Protein AF-F5LBY5-F1 (afdb_monomer_lite)

Structure (mmCIF, N/CA/C/O backbone):
data_AF-F5LBY5-F1
#
_entry.id   AF-F5LBY5-F1
#
loop_
_atom_site.group_PDB
_atom_site.id
_atom_site.type_symbol
_atom_site.label_atom_id
_atom_site.label_alt_id
_atom_site.label_comp_id
_atom_site.label_asym_id
_atom_site.label_entity_id
_atom_site.label_seq_id
_atom_site.pdbx_PDB_ins_code
_atom_site.Cartn_x
_atom_site.Cartn_y
_atom_site.Cartn_z
_atom_site.occupancy
_atom_site.B_iso_or_equiv
_atom_site.auth_seq_id
_atom_site.auth_comp_id
_atom_site.auth_asym_id
_atom_site.auth_atom_id
_atom_site.pdbx_PDB_model_num
ATOM 1 N N . MET A 1 1 ? -21.570 -3.420 7.872 1.00 81.38 1 MET A N 1
ATOM 2 C CA . MET A 1 1 ? -20.481 -4.122 8.582 1.00 81.38 1 MET A CA 1
ATOM 3 C C . MET A 1 1 ? -21.133 -4.968 9.657 1.00 81.38 1 MET A C 1
ATOM 5 O O . MET A 1 1 ? -21.895 -4.422 10.450 1.00 81.38 1 MET A O 1
ATOM 9 N N . ASN A 1 2 ? -20.900 -6.277 9.633 1.00 91.44 2 ASN A N 1
ATOM 10 C CA . ASN A 1 2 ? -21.515 -7.216 10.583 1.00 91.44 2 ASN A CA 1
ATOM 11 C C . ASN A 1 2 ? -20.701 -7.267 11.885 1.00 91.44 2 ASN A C 1
ATOM 13 O O . ASN A 1 2 ? -19.543 -6.847 11.888 1.00 91.44 2 ASN A O 1
ATOM 17 N N . GLU A 1 3 ? -21.255 -7.823 12.966 1.00 89.44 3 GLU A N 1
ATOM 18 C CA . GLU A 1 3 ? -20.567 -7.903 14.268 1.00 89.44 3 GLU A CA 1
ATOM 19 C C . GLU A 1 3 ? -19.181 -8.571 14.161 1.00 89.44 3 GLU A C 1
ATOM 21 O O . GLU A 1 3 ? -18.182 -8.034 14.640 1.00 89.44 3 GLU A O 1
ATOM 26 N N . GLN A 1 4 ? -19.081 -9.695 13.441 1.00 90.75 4 GLN A N 1
ATOM 27 C CA . GLN A 1 4 ? -17.806 -10.390 13.219 1.00 90.75 4 GLN A CA 1
ATOM 28 C C . GLN A 1 4 ? -16.773 -9.520 12.486 1.00 90.75 4 GLN A C 1
ATOM 30 O O . GLN A 1 4 ? -15.585 -9.547 12.807 1.00 90.75 4 GLN A O 1
ATOM 35 N N . GLN A 1 5 ? -17.213 -8.735 11.498 1.00 88.94 5 GLN A N 1
ATOM 36 C CA . GLN A 1 5 ? -16.331 -7.825 10.765 1.00 88.94 5 GLN A CA 1
ATOM 37 C C . GLN A 1 5 ? -15.870 -6.682 11.670 1.00 88.94 5 GLN A C 1
ATOM 39 O O . GLN A 1 5 ? -14.692 -6.332 11.647 1.00 88.94 5 GLN A O 1
ATOM 44 N N . ALA A 1 6 ? -16.772 -6.137 12.491 1.00 88.62 6 ALA A N 1
ATOM 45 C CA . ALA A 1 6 ? -16.456 -5.087 13.449 1.00 88.62 6 ALA A CA 1
ATOM 46 C C . ALA A 1 6 ? -15.430 -5.570 14.488 1.00 88.62 6 ALA A C 1
ATOM 48 O O . ALA A 1 6 ? -14.433 -4.889 14.715 1.00 88.62 6 ALA A O 1
ATOM 49 N N . ARG A 1 7 ? -15.582 -6.787 15.030 1.00 89.19 7 ARG A N 1
ATOM 50 C CA . ARG A 1 7 ? -14.585 -7.398 15.931 1.00 89.19 7 ARG A CA 1
ATOM 51 C C . ARG A 1 7 ? -13.217 -7.578 15.269 1.00 89.19 7 ARG A C 1
ATOM 53 O O . ARG A 1 7 ? -12.199 -7.262 15.870 1.00 89.19 7 ARG A O 1
ATOM 60 N N . LYS A 1 8 ? -13.164 -8.050 14.020 1.00 90.31 8 LYS A N 1
ATOM 61 C CA . LYS A 1 8 ? -11.887 -8.161 13.287 1.00 90.31 8 LYS A CA 1
ATOM 62 C C . LYS A 1 8 ? -11.240 -6.790 13.077 1.00 90.31 8 LYS A C 1
ATOM 64 O O . LYS A 1 8 ? -10.030 -6.643 13.243 1.00 90.31 8 LYS A O 1
ATOM 69 N N . TRP A 1 9 ? -12.045 -5.782 12.741 1.00 89.75 9 TRP A N 1
ATOM 70 C CA . TRP A 1 9 ? -11.551 -4.425 12.535 1.00 89.75 9 TRP A CA 1
ATOM 71 C C . TRP A 1 9 ? -11.053 -3.776 13.826 1.00 89.75 9 TRP A C 1
ATOM 73 O O . TRP A 1 9 ? -10.027 -3.105 13.786 1.00 89.75 9 TRP A O 1
ATOM 83 N N . SER A 1 10 ? -11.698 -4.017 14.972 1.00 88.06 10 SER A N 1
ATOM 84 C CA . SER A 1 10 ? -11.263 -3.454 16.259 1.00 88.06 10 SER A CA 1
ATOM 85 C C . SER A 1 10 ? -9.833 -3.872 16.622 1.00 88.06 10 SER A C 1
ATOM 87 O O . SER A 1 10 ? -9.055 -3.053 17.109 1.00 88.06 10 SER A O 1
ATOM 89 N N . VAL A 1 11 ? -9.448 -5.112 16.297 1.00 87.62 11 VAL A N 1
ATOM 90 C CA . VAL A 1 11 ? -8.076 -5.613 16.462 1.00 87.62 11 VAL A CA 1
ATOM 91 C C . VAL A 1 11 ? -7.126 -4.980 15.442 1.00 87.62 11 VAL A C 1
ATOM 93 O O . VAL A 1 11 ? -6.043 -4.530 15.813 1.00 87.62 11 VAL A O 1
ATOM 96 N N . MET A 1 12 ? -7.519 -4.895 14.165 1.00 85.19 12 MET A N 1
ATOM 97 C CA . MET A 1 12 ? -6.677 -4.291 13.119 1.00 85.19 12 MET A CA 1
ATOM 98 C C . MET A 1 12 ? -6.394 -2.809 13.372 1.00 85.19 12 MET A C 1
ATOM 100 O O . MET A 1 12 ? -5.270 -2.353 13.165 1.00 85.19 12 MET A O 1
ATOM 104 N N . ARG A 1 13 ? -7.387 -2.063 13.862 1.00 84.62 13 ARG A N 1
ATOM 105 C CA . ARG A 1 13 ? -7.309 -0.619 14.107 1.00 84.62 13 ARG A CA 1
ATOM 106 C C . ARG A 1 13 ? -6.243 -0.245 15.143 1.00 84.62 13 ARG A C 1
ATOM 108 O O . ARG A 1 13 ? -5.686 0.846 15.066 1.00 84.62 13 ARG A O 1
ATOM 115 N N . ARG A 1 14 ? -5.890 -1.168 16.051 1.00 84.56 14 ARG A N 1
ATOM 116 C CA . ARG A 1 14 ? -4.807 -0.987 17.038 1.00 84.56 14 ARG A CA 1
ATOM 117 C C . ARG A 1 14 ? -3.422 -0.832 16.404 1.00 84.56 14 ARG A C 1
ATOM 119 O O . ARG A 1 14 ? -2.560 -0.211 17.008 1.00 84.56 14 ARG A O 1
ATOM 126 N N . LYS A 1 15 ? -3.201 -1.358 15.192 1.00 81.12 15 LYS A N 1
ATOM 127 C CA . LYS A 1 15 ? -1.916 -1.228 14.473 1.00 81.12 15 LYS A CA 1
ATOM 128 C C . LYS A 1 15 ? -1.677 0.180 13.912 1.00 81.12 15 LYS A C 1
ATOM 130 O O . LYS A 1 15 ? -0.567 0.488 13.490 1.00 81.12 15 LYS A O 1
ATOM 135 N N . GLY A 1 16 ? -2.709 1.021 13.902 1.00 83.81 16 GLY A N 1
ATOM 136 C CA . GLY A 1 16 ? -2.661 2.363 13.339 1.00 83.81 16 GLY A CA 1
ATOM 137 C C . GLY A 1 16 ? -2.790 2.393 11.808 1.00 83.81 16 GLY A C 1
ATOM 138 O O . GLY A 1 16 ? -2.554 1.389 11.126 1.00 83.81 16 GLY A O 1
ATOM 139 N N . PRO A 1 17 ? -3.179 3.554 11.253 1.00 86.50 17 PRO A N 1
ATOM 140 C CA . PRO A 1 17 ? -3.428 3.715 9.823 1.00 86.50 17 PRO A CA 1
ATOM 141 C C . PRO A 1 17 ? -2.165 3.487 8.990 1.00 86.50 17 PRO A C 1
ATOM 143 O O . PRO A 1 17 ? -2.199 2.715 8.039 1.00 86.50 17 PRO A O 1
ATOM 146 N N . GLY A 1 18 ? -1.034 4.086 9.377 1.00 86.62 18 GLY A N 1
ATOM 147 C CA . GLY A 1 18 ? 0.212 4.011 8.606 1.00 86.62 18 GLY A CA 1
ATOM 148 C C . GLY A 1 18 ? 0.700 2.577 8.387 1.00 86.62 18 GLY A C 1
ATOM 149 O O . GLY A 1 18 ? 0.925 2.175 7.249 1.00 86.62 18 GLY A O 1
ATOM 150 N N . MET A 1 19 ? 0.780 1.771 9.453 1.00 87.62 19 MET A N 1
ATOM 151 C CA . MET A 1 19 ? 1.259 0.386 9.349 1.00 87.62 19 MET A CA 1
ATOM 152 C C . MET A 1 19 ? 0.302 -0.497 8.537 1.00 87.62 19 MET A C 1
ATOM 154 O O . MET A 1 19 ? 0.741 -1.331 7.744 1.00 87.62 19 MET A O 1
ATOM 158 N N . TYR A 1 20 ? -1.012 -0.304 8.704 1.00 89.88 20 TYR A N 1
ATOM 159 C CA . TYR A 1 20 ? -2.016 -1.020 7.918 1.00 89.88 20 TYR A CA 1
ATOM 160 C C . TYR A 1 20 ? -1.882 -0.707 6.426 1.00 89.88 20 TYR A C 1
ATOM 162 O O . TYR A 1 20 ? -1.827 -1.629 5.611 1.00 89.88 20 TYR A O 1
ATOM 170 N N . VAL A 1 21 ? -1.805 0.580 6.081 1.00 92.69 21 VAL A N 1
ATOM 171 C CA . VAL A 1 21 ? -1.685 1.050 4.699 1.00 92.69 21 VAL A CA 1
ATOM 172 C C . VAL A 1 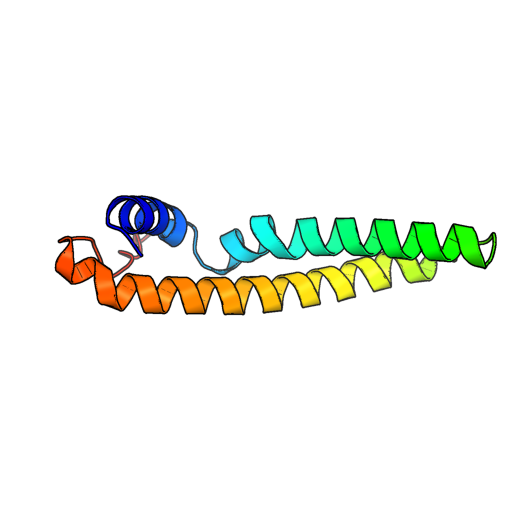21 ? -0.389 0.560 4.068 1.00 92.69 21 VAL A C 1
ATOM 174 O O . VAL A 1 21 ? -0.416 0.055 2.948 1.00 92.69 21 VAL A O 1
ATOM 177 N N . MET A 1 22 ? 0.729 0.659 4.786 1.00 90.94 22 MET A N 1
ATOM 178 C CA . MET A 1 22 ? 2.032 0.272 4.258 1.00 90.94 22 MET A CA 1
ATOM 179 C C . MET A 1 22 ? 2.079 -1.217 3.896 1.00 90.94 22 MET A C 1
ATOM 181 O O . MET A 1 22 ? 2.457 -1.563 2.779 1.00 90.94 22 MET A O 1
ATOM 185 N N . LEU A 1 23 ? 1.634 -2.087 4.810 1.00 90.06 23 LEU A N 1
ATOM 186 C CA . LEU A 1 23 ? 1.697 -3.540 4.631 1.00 90.06 23 LE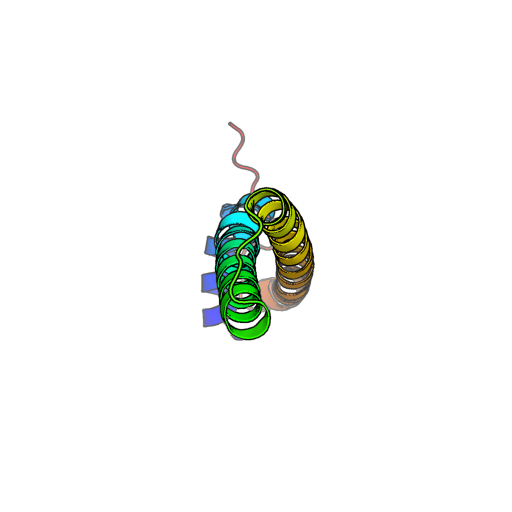U A CA 1
ATOM 187 C C . LEU A 1 23 ? 0.647 -4.091 3.660 1.00 90.06 23 LEU A C 1
ATOM 189 O O . LEU A 1 23 ? 0.939 -5.020 2.918 1.00 90.06 23 LEU A O 1
ATOM 193 N N . ASN A 1 24 ? -0.579 -3.559 3.680 1.00 89.56 24 ASN A N 1
ATOM 194 C CA . ASN A 1 24 ? -1.687 -4.136 2.906 1.00 89.56 24 ASN A CA 1
ATOM 195 C C . ASN A 1 24 ? -1.889 -3.461 1.546 1.00 89.56 24 ASN A C 1
ATOM 197 O O . ASN A 1 24 ? -2.589 -4.019 0.706 1.00 89.56 24 ASN A O 1
ATOM 201 N N . PHE A 1 25 ? -1.321 -2.269 1.332 1.00 92.69 25 PHE A N 1
ATOM 202 C CA . PHE A 1 25 ? -1.529 -1.504 0.104 1.00 92.69 25 PHE A CA 1
ATOM 203 C C . PHE A 1 25 ? -0.223 -0.990 -0.484 1.00 92.69 25 PHE A C 1
ATOM 205 O O . PHE A 1 25 ? 0.135 -1.436 -1.562 1.00 92.69 25 PHE A O 1
ATOM 212 N N . ALA A 1 26 ? 0.507 -0.101 0.194 1.00 91.81 26 ALA A N 1
ATOM 213 C CA . ALA A 1 26 ? 1.641 0.596 -0.420 1.00 91.81 26 ALA A CA 1
ATOM 214 C C . ALA A 1 26 ? 2.695 -0.371 -0.987 1.00 91.81 26 ALA A C 1
ATOM 216 O O . ALA A 1 26 ? 3.004 -0.302 -2.173 1.00 91.81 26 ALA A O 1
ATOM 217 N N . LEU A 1 27 ? 3.177 -1.317 -0.174 1.00 92.88 27 LEU A N 1
ATOM 218 C CA . LEU A 1 27 ? 4.162 -2.312 -0.605 1.00 92.88 27 LEU A CA 1
ATOM 219 C C . LEU A 1 27 ? 3.626 -3.284 -1.669 1.00 92.88 27 LEU A C 1
ATOM 221 O O . LEU A 1 27 ? 4.248 -3.381 -2.726 1.00 92.88 27 LEU A O 1
ATOM 225 N N . PRO A 1 28 ? 2.500 -3.997 -1.459 1.00 93.56 28 PRO A N 1
ATOM 226 C CA . PRO A 1 28 ? 2.019 -4.952 -2.453 1.00 93.56 28 PRO A CA 1
ATOM 227 C C . PRO A 1 28 ? 1.592 -4.275 -3.759 1.00 93.56 28 PRO A C 1
ATOM 229 O O . PRO A 1 28 ? 1.923 -4.777 -4.826 1.00 93.56 28 PRO A O 1
ATOM 232 N N . VAL A 1 29 ? 0.916 -3.121 -3.708 1.00 93.44 29 VAL A N 1
ATOM 233 C CA . VAL A 1 29 ? 0.523 -2.372 -4.916 1.00 93.44 29 VAL A CA 1
ATOM 234 C C . VAL A 1 29 ? 1.755 -1.841 -5.639 1.00 93.44 29 VAL A C 1
ATOM 236 O O . VAL A 1 29 ? 1.853 -2.002 -6.853 1.00 93.44 29 VAL A O 1
ATOM 239 N N . GLY A 1 30 ? 2.710 -1.263 -4.904 1.00 93.38 30 GLY A N 1
ATOM 240 C CA . GLY A 1 30 ? 3.961 -0.768 -5.466 1.00 93.38 30 GLY A CA 1
ATOM 241 C C . GLY A 1 30 ? 4.739 -1.860 -6.192 1.00 93.38 30 GLY A C 1
ATOM 242 O O . GLY A 1 30 ? 5.090 -1.693 -7.359 1.00 93.38 30 GLY A O 1
ATOM 243 N N . LEU A 1 31 ? 4.950 -3.004 -5.538 1.00 95.00 31 LEU A N 1
ATOM 244 C CA . LEU A 1 31 ? 5.680 -4.134 -6.113 1.00 95.00 31 LEU A CA 1
ATOM 245 C C . LEU A 1 31 ? 4.949 -4.751 -7.308 1.00 95.00 31 LEU A C 1
ATOM 247 O O . LEU A 1 31 ? 5.563 -4.948 -8.354 1.00 95.00 31 LEU A O 1
ATOM 251 N N . VAL A 1 32 ? 3.645 -5.018 -7.183 1.00 95.81 32 VAL A N 1
ATOM 252 C CA . VAL A 1 32 ? 2.857 -5.651 -8.251 1.00 95.81 32 VAL A CA 1
ATOM 253 C C . VAL A 1 32 ? 2.769 -4.747 -9.479 1.00 95.81 32 VAL A C 1
ATOM 255 O O . VAL A 1 32 ? 3.028 -5.213 -10.584 1.00 95.81 32 VAL A O 1
ATOM 258 N N . LEU A 1 33 ? 2.465 -3.454 -9.316 1.00 95.00 33 LEU A N 1
ATOM 259 C CA . LEU A 1 33 ? 2.403 -2.530 -10.453 1.00 95.00 33 LEU A CA 1
ATOM 260 C C . LEU A 1 33 ? 3.774 -2.313 -11.089 1.00 95.00 33 LEU A C 1
ATOM 262 O O . LEU A 1 33 ? 3.863 -2.273 -12.312 1.00 95.00 33 LEU A O 1
ATOM 266 N N . THR A 1 34 ? 4.843 -2.220 -10.293 1.00 95.56 34 THR A N 1
ATOM 267 C CA . THR A 1 34 ? 6.201 -2.103 -10.846 1.00 95.56 34 THR A CA 1
ATOM 268 C C . THR A 1 34 ? 6.538 -3.328 -11.681 1.00 95.56 34 THR A C 1
ATOM 270 O O . THR A 1 34 ? 6.935 -3.177 -12.830 1.00 95.56 34 THR A O 1
ATOM 273 N N . ALA A 1 35 ? 6.309 -4.531 -11.148 1.00 94.75 35 ALA A N 1
ATOM 274 C CA . ALA A 1 35 ? 6.569 -5.774 -11.863 1.00 94.75 35 ALA A CA 1
ATOM 275 C C . ALA A 1 35 ? 5.746 -5.878 -13.156 1.00 94.75 35 ALA A C 1
ATOM 277 O O . ALA A 1 35 ? 6.304 -6.184 -14.206 1.00 94.75 35 ALA A O 1
ATOM 278 N N . LEU A 1 36 ? 4.446 -5.568 -13.104 1.00 96.06 36 LEU A N 1
ATOM 279 C CA . LEU A 1 36 ? 3.571 -5.605 -14.278 1.00 96.06 36 LEU A CA 1
ATOM 280 C C . LEU A 1 36 ? 4.001 -4.601 -15.348 1.00 96.06 36 LEU A C 1
ATOM 282 O O . LEU A 1 36 ? 4.107 -4.961 -16.515 1.00 96.06 36 LEU A O 1
ATOM 286 N N . VAL A 1 37 ? 4.273 -3.352 -14.967 1.00 94.31 37 VAL A N 1
ATOM 287 C CA . VAL A 1 37 ? 4.655 -2.305 -15.924 1.00 94.31 37 VAL A CA 1
ATOM 288 C C . VAL A 1 37 ? 6.047 -2.564 -16.494 1.00 94.31 37 VAL A C 1
ATOM 290 O O . VAL A 1 37 ? 6.250 -2.364 -17.684 1.00 94.31 37 VAL A O 1
ATOM 293 N N . SER A 1 38 ? 6.994 -3.050 -15.691 1.00 92.88 38 SER A N 1
ATOM 294 C CA . SER A 1 38 ? 8.316 -3.455 -16.178 1.00 92.88 38 SER A CA 1
ATOM 295 C C . SER A 1 38 ? 8.254 -4.669 -17.108 1.00 92.88 38 SER A C 1
ATOM 297 O O . SER A 1 38 ? 8.970 -4.700 -18.104 1.00 92.88 38 SER A O 1
ATOM 299 N N . LEU A 1 39 ? 7.382 -5.645 -16.834 1.00 94.19 39 LEU A N 1
ATOM 300 C CA . LEU A 1 39 ? 7.169 -6.788 -17.725 1.00 94.19 39 LEU A CA 1
ATOM 301 C C . LEU A 1 39 ? 6.533 -6.356 -19.053 1.00 94.19 39 LEU A C 1
ATOM 303 O O . LEU A 1 39 ? 6.938 -6.830 -20.113 1.00 94.19 39 LEU A O 1
ATOM 307 N N . LEU A 1 40 ? 5.557 -5.445 -18.998 1.00 94.50 40 LEU A N 1
ATOM 308 C CA . LEU A 1 40 ? 4.932 -4.862 -20.185 1.00 94.50 40 LEU A CA 1
ATOM 309 C C . LEU A 1 40 ? 5.928 -4.040 -21.001 1.00 94.50 40 LEU A C 1
ATOM 311 O O . LEU A 1 40 ? 5.973 -4.198 -22.213 1.00 94.50 40 LEU A O 1
ATOM 315 N N . GLU A 1 41 ? 6.742 -3.206 -20.352 1.00 92.75 41 GLU A N 1
ATOM 316 C CA . GLU A 1 41 ? 7.813 -2.456 -21.010 1.00 92.75 41 GLU A CA 1
ATOM 317 C C . GLU A 1 41 ? 8.753 -3.410 -21.741 1.00 92.75 41 GLU A C 1
ATOM 319 O O . GLU A 1 41 ? 8.877 -3.313 -22.956 1.00 92.75 41 GLU A O 1
ATOM 324 N N . TYR A 1 42 ? 9.298 -4.410 -21.044 1.00 93.00 42 TYR A N 1
ATOM 325 C CA . TYR A 1 42 ? 10.183 -5.395 -21.660 1.00 9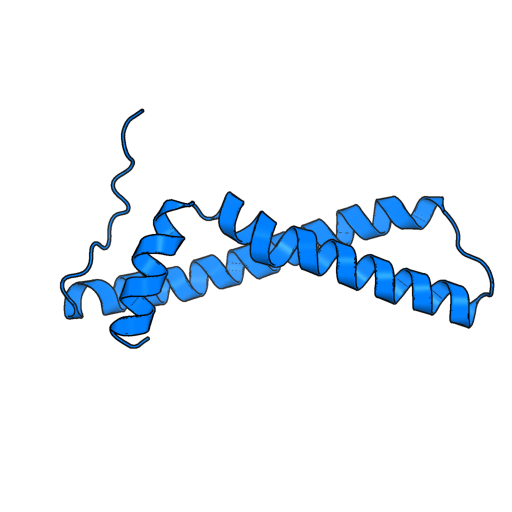3.00 42 TYR A CA 1
ATOM 326 C C . TYR A 1 42 ? 9.532 -6.127 -22.841 1.00 93.00 42 TYR A C 1
ATOM 328 O O . TYR A 1 42 ? 10.174 -6.341 -23.865 1.00 93.00 42 TYR A O 1
ATOM 336 N N . SER A 1 43 ? 8.246 -6.467 -22.733 1.00 94.12 43 SER A N 1
ATOM 337 C CA . SER A 1 43 ? 7.516 -7.153 -23.807 1.00 94.12 43 SER A CA 1
ATOM 338 C C . SER A 1 43 ? 7.266 -6.264 -25.031 1.00 94.12 43 SER A C 1
ATOM 340 O O . SER A 1 43 ? 7.131 -6.784 -26.135 1.00 94.12 43 SER A O 1
ATOM 342 N N . LEU A 1 44 ? 7.170 -4.942 -24.850 1.00 92.94 44 LEU A N 1
ATOM 343 C CA . LEU A 1 44 ? 6.847 -3.987 -25.914 1.00 92.94 44 LEU A CA 1
ATOM 344 C C . LEU A 1 44 ? 8.090 -3.394 -26.582 1.00 92.94 44 LEU A C 1
ATOM 346 O O . LEU A 1 44 ? 8.096 -3.212 -27.796 1.00 92.94 44 LEU A O 1
ATOM 350 N N . THR A 1 45 ? 9.121 -3.063 -25.806 1.00 90.44 45 THR A N 1
ATOM 351 C CA . THR A 1 45 ? 10.336 -2.396 -26.301 1.00 90.44 45 THR A CA 1
ATOM 352 C C . THR A 1 45 ? 11.521 -3.346 -26.440 1.00 90.44 45 THR A C 1
ATOM 354 O O . THR A 1 45 ? 12.492 -2.993 -27.099 1.00 90.44 45 THR A O 1
ATOM 357 N N . GLY A 1 46 ? 11.478 -4.530 -25.818 1.00 89.25 46 GLY A N 1
ATOM 358 C CA . GLY A 1 46 ? 12.616 -5.453 -25.738 1.00 89.25 46 GLY A CA 1
ATOM 359 C C . GLY A 1 46 ? 13.734 -4.992 -24.794 1.00 89.25 46 GLY A C 1
ATOM 360 O O . GLY A 1 46 ? 14.688 -5.732 -24.563 1.00 89.25 46 GLY A O 1
ATOM 361 N N . GLU A 1 47 ? 13.613 -3.797 -24.211 1.00 87.81 47 GLU A N 1
ATOM 362 C CA . GLU A 1 47 ? 14.616 -3.181 -23.346 1.00 87.81 47 GLU A CA 1
ATOM 363 C C . GLU A 1 47 ? 13.988 -2.700 -22.043 1.00 87.81 47 GLU A C 1
ATOM 365 O O . GLU A 1 47 ? 12.910 -2.106 -22.027 1.00 87.81 47 GLU A O 1
ATOM 370 N N . LEU A 1 48 ? 14.695 -2.921 -20.937 1.00 86.00 48 LEU A N 1
ATOM 371 C CA . LEU A 1 48 ? 14.261 -2.493 -19.615 1.00 86.00 48 LEU A CA 1
ATOM 372 C C . LEU A 1 48 ? 15.191 -1.386 -19.123 1.00 86.00 48 LEU A C 1
ATOM 374 O O . LEU A 1 48 ? 16.338 -1.630 -18.744 1.00 86.00 48 LEU A O 1
ATOM 378 N N . ILE A 1 49 ? 14.696 -0.149 -19.126 1.00 86.88 49 ILE A N 1
ATOM 379 C CA . ILE A 1 49 ? 15.490 1.002 -18.701 1.00 86.88 49 ILE A CA 1
ATOM 380 C C . ILE A 1 49 ? 15.545 1.017 -17.169 1.00 86.88 49 ILE A C 1
ATOM 382 O O . ILE A 1 49 ? 14.622 1.474 -16.490 1.00 86.88 49 ILE A O 1
ATOM 386 N N . GLY A 1 50 ? 16.663 0.545 -16.615 1.00 86.81 50 GLY A N 1
ATOM 387 C CA . GLY A 1 50 ? 16.830 0.336 -15.174 1.00 86.81 50 GLY A CA 1
ATOM 388 C C . GLY A 1 50 ? 16.557 1.566 -14.298 1.00 86.81 50 GLY A C 1
ATOM 389 O O . GLY A 1 50 ? 16.103 1.406 -13.169 1.00 86.81 50 GLY A O 1
ATOM 390 N N . ILE A 1 51 ? 16.752 2.791 -14.808 1.00 90.62 51 ILE A N 1
ATOM 391 C CA . ILE A 1 51 ? 16.506 4.025 -14.039 1.00 90.62 51 ILE A CA 1
ATOM 392 C C . ILE A 1 51 ? 15.020 4.275 -13.749 1.00 90.62 51 ILE A C 1
ATOM 394 O O . ILE A 1 51 ? 14.681 4.876 -12.731 1.00 90.62 51 ILE A O 1
ATOM 398 N N . TRP A 1 52 ? 14.119 3.777 -14.601 1.00 89.44 52 TRP A N 1
ATOM 399 C CA . TRP A 1 52 ? 12.676 3.941 -14.418 1.00 89.44 52 TRP A CA 1
ATOM 400 C C . TRP A 1 52 ? 12.104 2.993 -13.370 1.00 89.44 52 TRP A C 1
ATOM 402 O O . TRP A 1 52 ? 11.060 3.285 -12.789 1.00 89.44 52 TRP A O 1
ATOM 412 N N . LEU A 1 53 ? 12.786 1.884 -13.091 1.00 91.00 53 LEU A N 1
ATOM 413 C CA . LEU A 1 53 ? 12.328 0.870 -12.148 1.00 91.00 53 LEU A CA 1
ATOM 414 C C . LEU A 1 53 ? 12.211 1.399 -10.700 1.00 91.00 53 LEU A C 1
ATOM 416 O O . LEU A 1 53 ? 11.120 1.287 -10.135 1.00 91.00 53 LEU A O 1
ATOM 420 N N . PRO A 1 54 ? 13.232 2.045 -10.094 1.00 93.25 54 PRO A N 1
ATOM 421 C CA . PRO A 1 54 ? 13.090 2.627 -8.758 1.00 93.25 54 PRO A CA 1
ATOM 422 C C . PRO A 1 54 ? 12.105 3.807 -8.730 1.00 93.25 54 PRO A C 1
ATOM 424 O O . PRO A 1 54 ? 11.371 3.962 -7.755 1.00 93.25 54 PRO A O 1
ATOM 427 N N . ILE A 1 55 ? 12.031 4.606 -9.803 1.00 94.25 55 ILE A N 1
ATOM 428 C CA . ILE A 1 55 ? 11.084 5.730 -9.906 1.00 94.25 55 ILE A CA 1
ATOM 429 C C . ILE A 1 55 ? 9.640 5.210 -9.880 1.00 94.25 55 ILE A C 1
ATOM 431 O O . ILE A 1 55 ? 8.828 5.684 -9.084 1.00 94.25 55 ILE A O 1
ATOM 435 N N . ARG A 1 56 ? 9.323 4.200 -10.700 1.00 92.62 56 ARG A N 1
ATOM 436 C CA . ARG A 1 56 ? 8.002 3.552 -10.733 1.00 92.62 56 ARG A CA 1
ATOM 437 C C . ARG A 1 56 ? 7.648 2.938 -9.392 1.00 92.62 56 ARG A C 1
ATOM 439 O O . ARG A 1 56 ? 6.531 3.135 -8.925 1.00 92.62 56 ARG A O 1
ATOM 446 N N . LEU A 1 57 ? 8.601 2.267 -8.748 1.00 94.00 57 LEU A N 1
ATOM 447 C CA . LEU A 1 57 ? 8.378 1.670 -7.437 1.00 94.00 57 LEU A CA 1
ATOM 448 C C . LEU A 1 57 ? 7.971 2.714 -6.398 1.00 94.00 57 LEU A C 1
ATOM 450 O O . LEU A 1 57 ? 6.985 2.516 -5.690 1.00 94.00 57 LEU A O 1
ATOM 454 N N . ILE A 1 58 ? 8.678 3.845 -6.338 1.00 94.62 58 ILE A N 1
ATOM 455 C CA . ILE A 1 58 ? 8.335 4.940 -5.425 1.00 94.62 58 ILE A CA 1
ATOM 456 C C . ILE A 1 58 ? 6.937 5.476 -5.755 1.00 94.62 58 ILE A C 1
ATOM 458 O O . ILE A 1 58 ? 6.074 5.515 -4.877 1.00 94.62 58 ILE A O 1
ATOM 462 N N . VAL A 1 59 ? 6.678 5.828 -7.017 1.00 95.50 59 VAL A N 1
ATOM 463 C CA . VAL A 1 59 ? 5.390 6.394 -7.451 1.00 95.50 59 VAL A CA 1
ATOM 464 C C . VAL A 1 59 ? 4.226 5.441 -7.159 1.00 95.50 59 VAL A C 1
ATOM 466 O O . VAL A 1 59 ? 3.223 5.850 -6.575 1.00 95.50 59 VAL A O 1
ATOM 469 N N . PHE A 1 60 ? 4.350 4.158 -7.497 1.00 95.75 60 PHE A N 1
ATOM 470 C CA . PHE A 1 60 ? 3.299 3.170 -7.260 1.00 95.75 60 PHE A CA 1
ATOM 471 C C . PHE A 1 60 ? 3.101 2.864 -5.771 1.00 95.75 60 PHE A C 1
ATOM 473 O O . PHE A 1 60 ? 1.958 2.681 -5.345 1.00 95.75 60 PHE A O 1
ATOM 480 N N . CYS A 1 61 ? 4.159 2.895 -4.955 1.00 94.19 61 CYS A N 1
ATOM 481 C CA . CYS A 1 61 ? 4.036 2.842 -3.496 1.00 94.19 61 CYS A CA 1
ATOM 482 C C . CYS A 1 61 ? 3.230 4.031 -2.951 1.00 94.19 61 CYS A C 1
ATOM 484 O O . CYS A 1 61 ? 2.354 3.832 -2.106 1.00 94.19 61 CYS A O 1
ATOM 486 N N . PHE A 1 62 ? 3.464 5.250 -3.452 1.00 95.12 62 PHE A N 1
ATOM 487 C CA . PHE A 1 62 ? 2.671 6.428 -3.077 1.00 95.12 62 PHE A CA 1
ATOM 488 C C . PHE A 1 62 ? 1.200 6.275 -3.473 1.00 95.12 62 PHE A C 1
ATOM 490 O O . PHE A 1 62 ? 0.314 6.525 -2.656 1.00 95.12 62 PHE A O 1
ATOM 497 N N . ILE A 1 63 ? 0.918 5.802 -4.688 1.00 94.00 63 ILE A N 1
ATOM 498 C CA . ILE A 1 63 ? -0.457 5.537 -5.133 1.00 94.00 63 ILE A CA 1
ATOM 499 C C . ILE A 1 63 ? -1.130 4.506 -4.215 1.00 94.00 63 ILE A C 1
ATOM 501 O O . ILE A 1 63 ? -2.232 4.745 -3.712 1.00 94.00 63 ILE A O 1
ATOM 505 N N . GLY A 1 64 ? -0.449 3.394 -3.924 1.00 92.69 64 GLY A N 1
ATOM 506 C CA . GLY A 1 64 ? -0.930 2.380 -2.988 1.00 92.69 64 GLY A CA 1
ATOM 507 C C 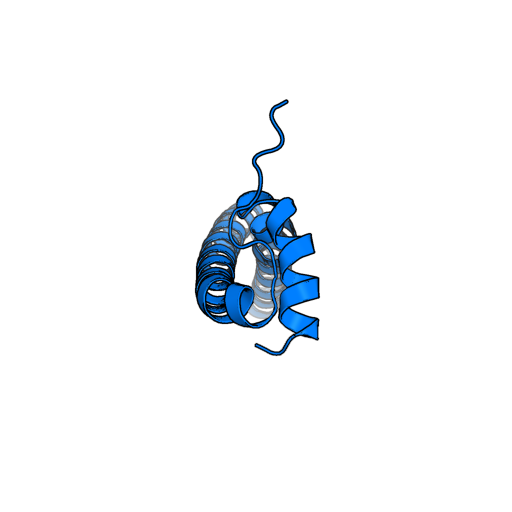. GLY A 1 64 ? -1.174 2.943 -1.585 1.00 92.69 64 GLY A C 1
ATOM 508 O O . GLY A 1 64 ? -2.177 2.607 -0.952 1.00 92.69 64 GLY A O 1
ATOM 509 N N . PHE A 1 65 ? -0.318 3.855 -1.119 1.00 94.19 65 PHE A N 1
ATOM 510 C CA . PHE A 1 65 ? -0.489 4.528 0.164 1.00 94.19 65 PHE A CA 1
ATOM 511 C C . PHE A 1 65 ? -1.792 5.334 0.220 1.00 94.19 65 PHE A C 1
ATOM 513 O O . PHE A 1 65 ? -2.592 5.143 1.138 1.00 94.19 65 PHE A O 1
ATOM 520 N N . PHE A 1 66 ? -2.063 6.185 -0.773 1.00 94.38 66 PHE A N 1
ATOM 521 C CA . PHE A 1 66 ? -3.296 6.977 -0.792 1.00 94.38 66 PHE A CA 1
ATOM 522 C C . PHE A 1 66 ? -4.543 6.092 -0.867 1.00 94.38 66 PHE A C 1
ATOM 524 O O . PHE A 1 66 ? -5.477 6.285 -0.085 1.00 94.38 66 PHE A O 1
ATOM 531 N N . ILE A 1 67 ? -4.543 5.073 -1.731 1.00 93.19 67 ILE A N 1
ATOM 532 C CA . ILE A 1 67 ? -5.655 4.116 -1.845 1.00 93.19 67 ILE A CA 1
ATOM 533 C C . ILE A 1 67 ? -5.912 3.423 -0.502 1.00 93.19 67 ILE A C 1
ATOM 535 O O . ILE A 1 67 ? -7.054 3.359 -0.032 1.00 93.19 67 ILE A O 1
ATOM 539 N N . GLY A 1 68 ? -4.852 2.930 0.143 1.00 93.38 68 GLY A N 1
ATOM 540 C CA . GLY A 1 68 ? -4.953 2.292 1.448 1.00 93.38 68 GLY A CA 1
ATOM 541 C C . GLY A 1 68 ? -5.473 3.251 2.515 1.00 93.38 68 GLY A C 1
ATOM 542 O O . GLY A 1 68 ? -6.305 2.850 3.330 1.00 93.38 68 GLY A O 1
ATOM 543 N N . MET A 1 69 ? -5.038 4.513 2.498 1.00 93.38 69 MET A N 1
ATOM 544 C CA . MET A 1 69 ? -5.459 5.530 3.462 1.00 93.38 69 MET A CA 1
ATOM 545 C C . MET A 1 69 ? -6.950 5.850 3.329 1.00 93.38 69 MET A C 1
ATOM 547 O O . MET A 1 69 ? -7.677 5.811 4.324 1.00 93.38 69 MET A O 1
ATOM 551 N N . PHE A 1 70 ? -7.440 6.076 2.107 1.00 93.81 70 PHE A N 1
ATOM 552 C CA . PHE A 1 70 ? -8.868 6.287 1.855 1.00 93.81 70 PHE A CA 1
ATOM 553 C C . PHE A 1 70 ? -9.701 5.077 2.272 1.00 93.81 70 PHE A C 1
ATOM 555 O O . PHE A 1 70 ? -10.757 5.221 2.900 1.00 93.81 70 PHE A O 1
ATOM 562 N N . ARG A 1 71 ? -9.226 3.864 1.968 1.00 93.19 71 ARG A N 1
ATOM 563 C CA . ARG A 1 71 ? -9.917 2.635 2.360 1.00 93.19 71 ARG A CA 1
ATOM 564 C C . ARG A 1 71 ? -9.941 2.459 3.871 1.00 93.19 71 ARG A C 1
ATOM 566 O O . ARG A 1 71 ? -11.001 2.132 4.403 1.00 93.19 71 ARG A O 1
ATOM 573 N N . TRP A 1 72 ? -8.824 2.712 4.551 1.00 92.75 72 TRP A N 1
ATOM 574 C CA . TRP A 1 72 ? -8.760 2.684 6.008 1.00 92.75 72 TRP A CA 1
ATOM 575 C C . TRP A 1 72 ? -9.782 3.658 6.585 1.00 92.75 72 TRP A C 1
ATOM 577 O O . TRP A 1 72 ? -10.697 3.205 7.258 1.00 92.75 72 TRP A O 1
ATOM 587 N N . GLN A 1 73 ? -9.737 4.942 6.213 1.00 92.25 73 GLN A N 1
ATOM 588 C CA . GLN A 1 73 ? -10.682 5.959 6.696 1.00 92.25 73 GLN A CA 1
ATOM 589 C C . GLN A 1 73 ? -12.148 5.594 6.431 1.00 92.25 73 GLN A C 1
ATOM 591 O O . GLN A 1 73 ? -13.012 5.820 7.275 1.00 92.25 73 GLN A O 1
ATOM 596 N N . THR A 1 74 ? -12.451 5.019 5.268 1.00 93.31 74 THR A N 1
ATOM 597 C CA . THR A 1 74 ? -13.823 4.638 4.907 1.00 93.31 74 THR A CA 1
ATOM 598 C C . THR A 1 74 ? -14.343 3.500 5.782 1.00 93.31 74 THR A C 1
ATOM 600 O O . THR A 1 74 ? -15.469 3.562 6.281 1.00 93.31 74 THR A O 1
ATOM 603 N N . VAL A 1 75 ? -13.538 2.451 5.981 1.00 91.62 75 VAL A N 1
ATOM 604 C CA . VAL A 1 75 ? -13.906 1.330 6.861 1.00 91.62 75 VAL A CA 1
ATOM 605 C C . VAL A 1 75 ? -13.975 1.802 8.311 1.00 91.62 75 VAL A C 1
ATOM 607 O O . VAL A 1 75 ? -14.869 1.399 9.050 1.00 91.62 75 VAL A O 1
ATOM 610 N N . ASP A 1 76 ? -13.089 2.715 8.686 1.00 91.88 76 ASP A N 1
ATOM 611 C CA . ASP A 1 76 ? -12.994 3.276 10.020 1.00 91.88 76 ASP A CA 1
ATOM 612 C C . ASP A 1 76 ? -14.223 4.099 10.414 1.00 91.88 76 ASP A C 1
ATOM 614 O O . ASP A 1 76 ? -14.807 3.880 11.477 1.00 91.88 76 ASP A O 1
ATOM 618 N N . LYS A 1 77 ? -14.687 4.972 9.512 1.00 91.12 77 LYS A N 1
ATOM 619 C CA . LYS A 1 77 ? -15.942 5.720 9.673 1.00 91.12 77 LYS A CA 1
ATOM 620 C C . LYS A 1 77 ? -17.139 4.780 9.819 1.00 91.12 77 LYS A C 1
ATOM 622 O O . LYS A 1 77 ? -17.973 4.973 10.698 1.00 91.12 77 LYS A O 1
ATOM 627 N N . ARG A 1 78 ? -17.207 3.722 8.999 1.00 90.50 78 ARG A N 1
ATOM 628 C CA . ARG A 1 78 ? -18.269 2.704 9.100 1.00 90.50 78 ARG A CA 1
ATOM 629 C C . ARG A 1 78 ? -18.208 1.958 10.430 1.00 90.50 78 ARG A C 1
ATOM 631 O O . ARG A 1 78 ? -19.251 1.706 11.022 1.00 90.50 78 ARG A O 1
ATOM 638 N N . TYR A 1 79 ? -17.010 1.622 10.907 1.00 92.00 79 TYR A N 1
ATOM 639 C CA . TYR A 1 79 ? -16.818 0.980 12.203 1.00 92.00 79 TYR A CA 1
ATOM 640 C C . TYR A 1 79 ? -17.296 1.876 13.348 1.00 92.00 79 TYR A C 1
ATOM 642 O O . TYR A 1 79 ? -18.059 1.408 14.183 1.00 92.00 79 TYR A O 1
ATOM 650 N N . GLN A 1 80 ? -16.923 3.161 13.366 1.00 89.94 80 GLN A N 1
ATOM 651 C CA . GLN A 1 80 ? -17.355 4.103 14.408 1.00 89.94 80 GLN A CA 1
ATOM 652 C C . GLN A 1 80 ? -18.884 4.205 14.522 1.00 89.94 80 GLN A C 1
ATOM 654 O O . GLN A 1 80 ? -19.399 4.341 15.625 1.00 89.94 80 GLN A O 1
ATOM 659 N N . GLN A 1 81 ? -19.607 4.092 13.405 1.00 90.50 81 GLN A N 1
ATOM 660 C CA . GLN A 1 81 ? -21.073 4.123 13.389 1.00 90.50 81 GLN A CA 1
ATOM 661 C C . GLN A 1 81 ? -21.709 2.844 13.954 1.00 90.50 81 GLN A C 1
ATOM 663 O O . GLN A 1 81 ? -22.745 2.910 14.609 1.00 90.50 81 GLN A O 1
ATOM 668 N N . VAL A 1 82 ? -21.115 1.671 13.701 1.00 91.25 82 VAL A N 1
ATOM 669 C CA . VAL A 1 82 ? -21.708 0.378 14.095 1.00 91.25 82 VAL A CA 1
ATOM 670 C C . VAL A 1 82 ? -21.172 -0.172 15.415 1.00 91.25 82 VAL A C 1
ATOM 672 O O . VAL A 1 82 ? -21.841 -0.981 16.047 1.00 91.25 82 VAL A O 1
ATOM 675 N N . ALA A 1 83 ? -19.978 0.237 15.842 1.00 89.31 83 ALA A N 1
ATOM 676 C CA . ALA A 1 83 ? -19.324 -0.269 17.045 1.00 89.31 83 ALA A CA 1
ATOM 677 C C . ALA A 1 83 ? -20.146 -0.058 18.333 1.00 89.31 83 ALA A C 1
ATOM 679 O O . ALA A 1 83 ? -20.263 -1.029 19.085 1.00 89.31 83 ALA A O 1
ATOM 680 N N . PRO A 1 84 ? -20.802 1.104 18.566 1.00 89.44 84 PRO A N 1
ATOM 681 C CA . PRO A 1 84 ? -21.669 1.291 19.733 1.00 89.44 84 PRO A CA 1
ATOM 682 C C . PRO A 1 84 ? -22.819 0.283 19.791 1.00 89.44 84 PRO A C 1
ATOM 684 O O . PRO A 1 84 ? -23.147 -0.220 20.860 1.00 89.44 84 PRO A O 1
ATOM 687 N N . LYS A 1 85 ? -23.389 -0.077 18.631 1.00 89.75 85 LYS A N 1
ATOM 688 C CA . LYS A 1 85 ? -24.494 -1.043 18.525 1.00 89.75 85 LYS A CA 1
ATOM 689 C C . LYS A 1 85 ? -24.096 -2.451 18.986 1.00 89.75 85 LYS A C 1
ATOM 691 O O . LYS A 1 85 ? -24.956 -3.218 19.400 1.00 89.75 85 LYS A O 1
ATOM 696 N N . TYR A 1 86 ? -22.810 -2.784 18.914 1.00 89.19 86 TYR A N 1
ATOM 697 C CA . TYR A 1 86 ? -22.269 -4.086 19.311 1.00 89.19 86 TYR A CA 1
ATOM 698 C C . TYR A 1 86 ? -21.491 -4.036 20.638 1.00 89.19 86 TYR A C 1
ATOM 700 O O . TYR A 1 86 ? -20.808 -5.002 20.970 1.00 89.19 86 TYR A O 1
ATOM 708 N N . GLY A 1 87 ? -21.525 -2.913 21.369 1.00 87.25 87 GLY A N 1
ATOM 709 C CA . GLY A 1 87 ? -20.744 -2.734 22.601 1.00 87.25 87 GLY 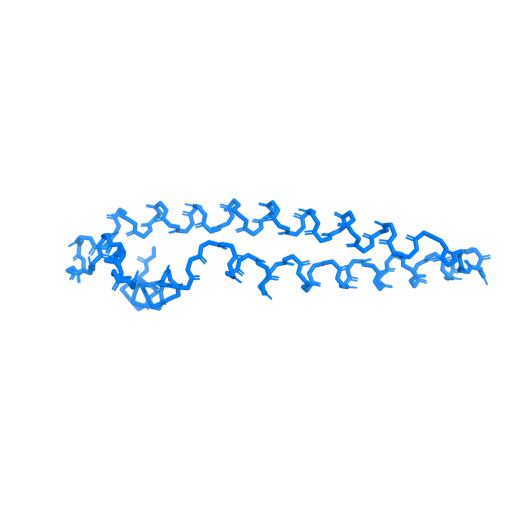A CA 1
ATOM 710 C C . GLY A 1 87 ? -19.224 -2.765 22.388 1.00 87.25 87 GLY A C 1
ATOM 711 O O . GLY A 1 87 ? -18.476 -3.112 23.299 1.00 87.25 87 GLY A O 1
ATOM 712 N N . LEU A 1 88 ? -18.748 -2.453 21.177 1.00 87.94 88 LEU A N 1
ATOM 713 C CA . LEU A 1 88 ? -17.327 -2.481 20.826 1.00 87.94 88 LEU A CA 1
ATOM 714 C C . LEU A 1 88 ? -16.656 -1.121 21.086 1.00 87.94 88 LEU A C 1
ATOM 716 O O . LEU A 1 88 ? -17.288 -0.076 20.908 1.00 87.94 88 LEU A O 1
ATOM 720 N N . PRO A 1 89 ? -15.354 -1.100 21.433 1.00 84.94 89 PRO A N 1
ATOM 721 C CA . PRO A 1 89 ? -14.641 0.142 21.713 1.00 84.94 89 PRO A CA 1
ATOM 722 C C . PRO A 1 89 ? -14.520 1.013 20.456 1.00 84.94 89 PRO A C 1
ATOM 724 O O . PRO A 1 89 ? -14.063 0.558 19.401 1.00 84.94 89 PRO A O 1
ATOM 727 N N . VAL A 1 90 ? -14.925 2.280 20.572 1.00 81.31 90 VAL A N 1
ATOM 728 C CA . VAL A 1 90 ? -14.881 3.276 19.482 1.00 81.31 90 VAL A CA 1
ATOM 729 C C . VAL A 1 90 ? -13.571 4.060 19.491 1.00 81.31 90 VAL A C 1
ATOM 731 O O . VAL A 1 90 ? -13.024 4.355 18.426 1.00 81.31 90 VAL A O 1
ATOM 734 N N . GLN A 1 91 ? -13.062 4.365 20.684 1.00 75.44 91 GLN A N 1
ATOM 735 C CA . GLN A 1 91 ? -11.755 4.975 20.890 1.00 75.44 91 GLN A CA 1
ATOM 736 C C . GLN A 1 91 ? -10.694 3.875 20.831 1.00 75.44 91 GLN A C 1
ATOM 738 O O . GLN A 1 91 ? -10.834 2.824 21.457 1.00 75.44 91 GLN A O 1
ATOM 743 N N . VAL A 1 92 ? -9.626 4.111 20.073 1.00 66.94 92 VAL A N 1
AT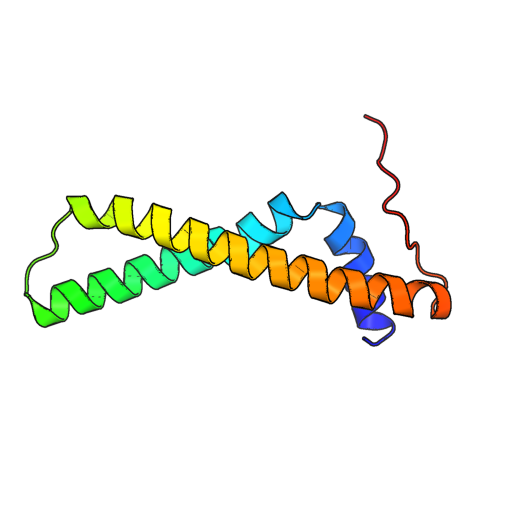OM 744 C CA . VAL A 1 92 ? -8.402 3.331 20.248 1.00 66.94 92 VAL A CA 1
ATOM 745 C C . VAL A 1 92 ? -7.762 3.918 21.497 1.00 66.94 92 VAL A C 1
ATOM 747 O O . VAL A 1 92 ? -7.271 5.043 21.429 1.00 66.94 92 VAL A O 1
ATOM 750 N N . GLU A 1 93 ? -7.829 3.223 22.638 1.00 58.62 93 GLU A N 1
ATOM 751 C CA . GLU A 1 93 ? -7.001 3.587 23.790 1.00 58.62 93 GLU A CA 1
ATOM 752 C C . GLU A 1 93 ? -5.569 3.695 23.275 1.00 58.62 93 GLU A C 1
ATOM 754 O O . GLU A 1 93 ? -4.962 2.705 22.851 1.00 58.62 93 GLU A O 1
ATOM 759 N N . LYS A 1 94 ? -5.061 4.928 23.207 1.00 52.25 94 LYS A N 1
ATOM 760 C CA . LYS A 1 94 ? -3.647 5.164 22.978 1.00 52.25 94 LYS A CA 1
ATOM 761 C C . LYS A 1 94 ? -2.983 4.582 24.210 1.00 52.25 94 LYS A C 1
ATOM 763 O O . LYS A 1 94 ? -2.999 5.220 25.253 1.00 52.25 94 LYS A O 1
ATOM 768 N N . GLY A 1 95 ? -2.499 3.348 24.102 1.00 48.59 95 GLY A N 1
ATOM 769 C CA . GLY A 1 95 ? -1.633 2.768 25.112 1.00 48.59 95 GLY A CA 1
ATOM 770 C C . GLY A 1 95 ? -0.473 3.731 25.282 1.00 48.59 95 GLY A C 1
ATOM 771 O O . GLY A 1 95 ? 0.373 3.831 24.394 1.00 48.59 95 GLY A O 1
ATOM 772 N N . THR A 1 96 ? -0.523 4.503 26.363 1.00 42.97 96 THR A N 1
ATOM 773 C CA . THR A 1 96 ? 0.551 5.363 26.825 1.00 42.97 96 THR A CA 1
ATOM 774 C C . THR A 1 96 ? 1.772 4.465 26.945 1.00 42.97 96 THR A C 1
ATOM 776 O O . THR A 1 96 ? 1.777 3.519 27.733 1.00 42.97 96 THR A O 1
ATOM 779 N N . LYS A 1 97 ? 2.754 4.690 26.082 1.00 39.47 97 LYS A N 1
ATOM 780 C CA . LYS A 1 97 ? 4.117 4.226 26.284 1.00 39.47 97 LYS A CA 1
ATOM 781 C C . LYS A 1 97 ? 4.964 5.456 26.516 1.00 39.47 97 LYS A C 1
ATOM 783 O O . LYS A 1 97 ? 4.735 6.437 25.772 1.00 39.47 97 LYS A O 1
#

Secondary structure (DSSP, 8-state):
--HHHHHHHHHHHTT-HHHHHIIIIIHHHHHHHHHHHHHHHHHHHS---TTHHHHHHHHHHHHHHHHHHHHHHHHHHHHHHHTGGGT---S------

Foldseek 3Di:
DDPVVLVVVLVVCLVPQQVQLQVVFLQVQLVVQLVVVQVVCCVPVVDRDVVVSVVSSVVRSVVRSVVSNVVNVVVLVVSLVCQVVNVHDNDNPPPDD

Sequence (97 aa):
MNEQQARKWSVMRRKGPGMYVMLNFALPVGLVLTALVSLLEYSLTGELIGIWLPIRLIVFCFIGFFIGMFRWQTVDKRYQQVAPKYGLPVQVEKGTK

pLDDT: mean 88.33, std 10.41, range [39.47, 96.06]

Radius of gyration: 18.32 Å; chains: 1; bounding box: 41×17×53 Å

=== Feature glossary ===
Annotated list of the representations used here:

Nearest PDB structures. The Foldseek neighbor list gives the closest experimentally determined structures in the PDB, ranked by structural alignment. TM-score near 1 means near-identical fold; near 0.3 means only rough topology match. This is how one finds what a novel AlphaFold prediction most resembles in the solved-structure universe.

Foldseek 3Di. Foldseek's 3Di representation compresses backbone geometry into a per-residue letter drawn from a learned twenty-state alphabet. It captures the tertiary interaction pattern around each residue — which residues are packed against it in space, regardless of where they are in sequence.

Radius of gyration, Cα contacts, bounding box. Radius of gyration (Rg) is the root-mean-square distance of Cα atoms from their centroid — a single number for overall size and compactness. A globular domain of N residues has Rg ≈ 2.2·N^0.38 Å; an extended or disordered chain has a much larger Rg. The Cα contact count is the number of residue pairs whose Cα atoms are within 8 Å and are more than four positions apart in sequence — a standard proxy for tertiary packing density. The bounding box is the smallest axis-aligned box enclosing all Cα atoms.

InterPro / GO / CATH / organism. The annotation block draws on four external resources. InterPro: which protein families and domains the sequence belongs to. GO: standardized terms for what the protein does, what process it participates in, and where in the cell it acts. CATH: which structural fold it has in the CATH hierarchy. Organism: the species of origin.

mmCIF coordinates. The mmCIF block holds the 3D Cartesian coordinates of each backbone atom (N, Cα, C, O) in ångströms. mmCIF is the PDB's canonical archive format — a tagged-loop text representation of the atomic model.

pLDDT. pLDDT is the predicted lDDT-Cα score: AlphaFold's confidence that the local environment of each residue (all inter-atomic distances within 15 Å) is correctly placed. It is a per-residue number between 0 and 100, with higher meaning more reliable.

Backbone torsions (φ/ψ). φ (phi) and ψ (psi) are the two rotatable backbone dihedrals per residue: φ is the C(i-1)–N–Cα–C torsion, ψ is the N–Cα–C–N(i+1) torsion, both in degrees on (−180°, 180°]. α-helical residues cluster near (−60°, −45°); β-strand residues near (−120°, +130°). A Ramachandran plot is simply a scatter of (φ, ψ) for every residue.

B-factor. For experimental (PDB) structures, the B-factor (temperature factor) quantifies the positional spread of each atom in the crystal — a combination of thermal vibration and static disorder — in units of Å². High B-factors mark flexible loops or poorly resolved regions; low B-factors mark the rigid, well-ordered core.

Secondary structure (3-state, P-SEA). SS3 is a coarse helix/strand/coil call (letters a/b/c) made by the P-SEA algorithm from inter-Cα distances and dihedrals. It is less detailed than DSSP but needs only Cα positions.

Predicted aligned error. Predicted aligned error is AlphaFold's pairwise confidence. Unlike pLDDT (per-residue), PAE is per-residue-pair and captures whether two parts of the structure are correctly placed relative to each other. Units are ångströms of expected positional error.

Solvent-accessible surface area. Solvent-accessible surface area (SASA) is the area in Å² traced out by the centre of a 1.4 Å probe sphere (a water molecule) rolled over the protein's van der Waals surface (Shrake–Rupley / Lee–Richards construction). Buried residues have near-zero SASA; fully exposed residues can exceed 200 Å². The total SASA scales roughly with the number of surface residues.

Secondary structure (8-state, DSSP). The SS8 string is DSSP's per-residue secondary-structure call. α-helix (H) means an i→i+4 H-bond ladder; β-strand (E) means the residue participates in a β-sheet; 3₁₀ (G) and π (I) are tighter and wider helices; T/S are turns/bends; '-' is loop.

Rendered structure images. Structure images are PyMOL renders from six orthogonal camera directions. Cartoon representation draws helices as coils and strands as arrows; sticks shows the backbone as bonds; surface shows the solvent-excluded envelope. Rainbow coloring maps sequence position to hue (blue→red, N→C); chain coloring assigns a distinct color per polypeptide.

Sequence. The amino-acid sequence is the protein's primary structure: the linear order of residues from the N-terminus to the C-terminus, written in one-letter code. Everything else here — the 3D coordinates, the secondary structure, the domain annotations — is ultimately a consequence of this string.

Contact-map, Ramachandran, and PAE plots. Three diagnostic plots accompany the record. The Cα contact map visualizes the tertiary structure as a 2D adjacency matrix (8 Å cutoff, sequence-local contacts suppressed). The Ramachandran plot shows the distribution of backbone (φ, ψ) torsions, with points in the α and β basins reflecting secondary structure content. The PAE plot shows AlphaFold's inter-residue confidence as a color matrix.